Protein AF-A0A2U1KK59-F1 (afdb_monomer)

Structure (mmCIF, N/CA/C/O backbone):
data_AF-A0A2U1KK59-F1
#
_entry.id   AF-A0A2U1KK59-F1
#
loop_
_atom_site.group_PDB
_atom_site.id
_atom_site.type_symbol
_atom_site.label_atom_id
_atom_site.label_alt_id
_atom_site.label_comp_id
_atom_site.label_asym_id
_atom_site.label_entity_id
_atom_site.label_seq_id
_atom_site.pdbx_PDB_ins_code
_atom_site.Cartn_x
_atom_site.Cartn_y
_atom_site.Cartn_z
_atom_site.occupancy
_atom_site.B_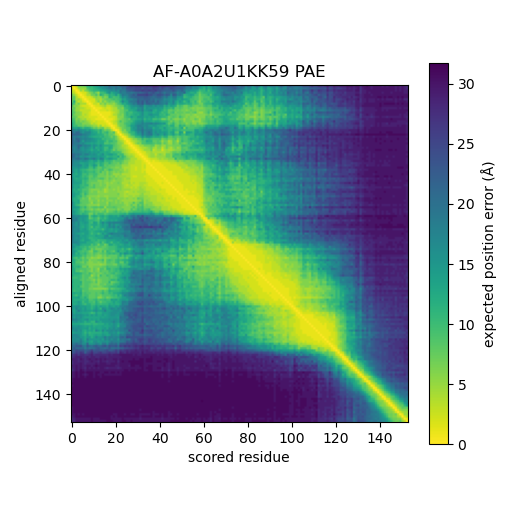iso_or_equiv
_atom_site.auth_seq_id
_atom_site.auth_comp_id
_atom_site.auth_asym_id
_atom_site.auth_atom_id
_atom_site.pdbx_PDB_model_num
ATOM 1 N N . MET A 1 1 ? -14.219 -2.436 3.510 1.00 45.09 1 MET A N 1
ATOM 2 C CA . MET A 1 1 ? -13.739 -3.709 4.087 1.00 45.09 1 MET A CA 1
ATOM 3 C C . MET A 1 1 ? -13.154 -4.535 2.957 1.00 45.09 1 MET A C 1
ATOM 5 O O . MET A 1 1 ? -13.893 -4.904 2.054 1.00 45.09 1 MET A O 1
ATOM 9 N N . THR A 1 2 ? -11.840 -4.732 2.948 1.00 50.34 2 THR A N 1
ATOM 10 C CA . THR A 1 2 ? -11.128 -5.585 1.986 1.00 50.34 2 THR A CA 1
ATOM 11 C C . THR A 1 2 ? -11.364 -7.059 2.317 1.00 50.34 2 THR A C 1
ATOM 13 O O . THR A 1 2 ? -11.450 -7.431 3.488 1.00 50.34 2 THR A O 1
ATOM 16 N N . THR A 1 3 ? -11.530 -7.906 1.299 1.00 54.78 3 THR A N 1
ATOM 17 C CA . THR A 1 3 ? -11.736 -9.347 1.518 1.00 54.78 3 THR A CA 1
ATOM 18 C C . THR A 1 3 ? -10.443 -10.015 2.020 1.00 54.78 3 THR A C 1
ATOM 20 O O . THR A 1 3 ? -9.355 -9.520 1.734 1.00 54.78 3 THR A O 1
ATOM 23 N N . PRO A 1 4 ? -10.498 -11.160 2.728 1.00 53.78 4 PRO A N 1
ATOM 24 C CA . PRO A 1 4 ? -9.291 -11.858 3.197 1.00 53.78 4 PRO A CA 1
ATOM 25 C C . PRO A 1 4 ? -8.301 -12.210 2.074 1.00 53.78 4 PRO A C 1
ATOM 27 O O . PRO A 1 4 ? -7.088 -12.176 2.278 1.00 53.78 4 PRO A O 1
ATOM 30 N N . ASN A 1 5 ? -8.819 -12.492 0.874 1.00 47.81 5 ASN A N 1
ATOM 31 C CA . ASN A 1 5 ? -8.013 -12.750 -0.318 1.00 47.81 5 ASN A CA 1
ATOM 32 C C . ASN A 1 5 ? -7.314 -11.465 -0.813 1.00 47.81 5 ASN A C 1
ATOM 34 O O . ASN A 1 5 ? -6.135 -11.496 -1.151 1.00 47.81 5 ASN A O 1
ATOM 38 N N . GLN A 1 6 ? -8.003 -10.317 -0.743 1.00 59.28 6 GLN A N 1
ATOM 39 C CA . GLN A 1 6 ? -7.426 -8.981 -0.960 1.00 59.28 6 GLN A CA 1
ATOM 40 C C . GLN A 1 6 ? -6.278 -8.689 0.018 1.00 59.28 6 GLN A C 1
ATOM 42 O O . GLN A 1 6 ? -5.230 -8.190 -0.377 1.00 59.28 6 GLN A O 1
ATOM 47 N N . THR A 1 7 ? -6.460 -9.015 1.299 1.00 57.69 7 THR A N 1
ATOM 48 C CA . THR A 1 7 ? -5.493 -8.704 2.363 1.00 57.69 7 THR A CA 1
ATOM 49 C C . THR A 1 7 ? -4.197 -9.507 2.229 1.00 57.69 7 THR A C 1
ATOM 51 O O . THR A 1 7 ? -3.109 -8.939 2.313 1.00 57.69 7 THR A O 1
ATOM 54 N N . MET A 1 8 ? -4.291 -10.814 1.964 1.00 58.81 8 MET A N 1
ATOM 55 C CA . MET A 1 8 ? -3.121 -11.683 1.744 1.00 58.81 8 MET A CA 1
ATOM 56 C C . MET A 1 8 ? -2.304 -11.245 0.524 1.00 58.81 8 MET A C 1
ATOM 58 O O . MET A 1 8 ? -1.071 -11.246 0.527 1.00 58.81 8 MET A O 1
ATOM 62 N N . HIS A 1 9 ? -3.010 -10.830 -0.516 1.00 65.56 9 HIS A N 1
ATOM 63 C CA . HIS A 1 9 ? -2.424 -10.386 -1.761 1.00 65.56 9 HIS A CA 1
ATOM 64 C C . HIS A 1 9 ? -1.723 -9.026 -1.618 1.00 65.56 9 HIS A C 1
ATOM 66 O O . HIS A 1 9 ? -0.556 -8.892 -1.977 1.00 65.56 9 HIS A O 1
ATOM 72 N N . ASN A 1 10 ? -2.360 -8.062 -0.951 1.00 69.25 10 ASN A N 1
ATOM 73 C CA . ASN A 1 10 ? -1.763 -6.758 -0.651 1.00 69.25 10 ASN A CA 1
ATOM 74 C C . ASN A 1 10 ? -0.531 -6.871 0.261 1.00 69.25 10 ASN A C 1
ATOM 76 O O . ASN A 1 10 ? 0.456 -6.163 0.063 1.00 69.25 10 ASN A O 1
ATOM 80 N N . SER A 1 11 ? -0.552 -7.791 1.231 1.00 73.94 11 SER A N 1
ATOM 81 C CA . SER A 1 11 ? 0.615 -8.089 2.070 1.00 73.94 11 SER A CA 1
ATOM 82 C C . SER A 1 11 ? 1.783 -8.663 1.255 1.00 73.94 11 SER A C 1
ATOM 84 O O . SER A 1 11 ? 2.933 -8.270 1.459 1.00 73.94 11 SER A O 1
ATOM 86 N N . SER A 1 12 ? 1.492 -9.525 0.275 1.00 73.44 12 SER A N 1
ATOM 87 C CA . SER A 1 12 ? 2.505 -10.087 -0.628 1.00 73.44 12 SER A CA 1
ATOM 88 C C . SER A 1 12 ? 3.150 -9.006 -1.500 1.00 73.44 12 SER A C 1
ATOM 90 O O . SER A 1 12 ? 4.375 -8.965 -1.611 1.00 73.44 12 SER A O 1
ATOM 92 N N . ILE A 1 13 ? 2.353 -8.078 -2.042 1.00 73.12 13 ILE A N 1
ATOM 93 C CA . ILE A 1 13 ? 2.857 -6.950 -2.839 1.00 73.12 13 ILE A CA 1
ATOM 94 C C . ILE A 1 13 ? 3.739 -6.022 -1.991 1.00 73.12 13 ILE A C 1
ATOM 96 O O . ILE A 1 13 ? 4.833 -5.662 -2.424 1.00 73.12 13 ILE A O 1
ATOM 100 N N . ARG A 1 14 ? 3.334 -5.691 -0.754 1.00 72.19 14 ARG A N 1
ATOM 101 C CA . ARG A 1 14 ? 4.186 -4.903 0.160 1.00 72.19 14 ARG A CA 1
ATOM 102 C C . ARG A 1 14 ? 5.522 -5.583 0.439 1.00 72.19 14 ARG A C 1
ATOM 104 O O . ARG A 1 14 ? 6.550 -4.916 0.425 1.00 72.19 14 ARG A O 1
ATOM 111 N N . SER A 1 15 ? 5.529 -6.902 0.639 1.00 74.25 15 SER A N 1
ATOM 112 C CA . SER A 1 15 ? 6.777 -7.644 0.849 1.00 74.25 15 SER A CA 1
ATOM 113 C C . SER A 1 15 ? 7.701 -7.584 -0.372 1.00 74.25 15 SER A C 1
ATOM 115 O O . SER A 1 15 ? 8.914 -7.478 -0.205 1.00 74.25 15 SER A O 1
ATOM 117 N N . ILE A 1 16 ? 7.148 -7.623 -1.589 1.00 73.94 16 ILE A N 1
ATOM 118 C CA . ILE A 1 16 ? 7.915 -7.458 -2.834 1.00 73.94 16 ILE A CA 1
ATOM 119 C C . ILE A 1 16 ? 8.502 -6.039 -2.912 1.00 73.94 16 ILE A C 1
ATOM 121 O O . ILE A 1 16 ? 9.697 -5.893 -3.159 1.00 73.94 16 ILE A O 1
ATOM 125 N N . LEU A 1 17 ? 7.705 -5.004 -2.616 1.00 69.00 17 LEU A N 1
ATOM 126 C CA . LEU A 1 17 ? 8.158 -3.605 -2.590 1.00 69.00 17 LEU A CA 1
ATOM 127 C C . LEU A 1 17 ? 9.303 -3.369 -1.589 1.00 69.00 17 LEU A C 1
ATOM 129 O O . LEU A 1 17 ? 10.266 -2.667 -1.900 1.00 69.00 17 LEU A O 1
ATOM 133 N N . GLU A 1 18 ? 9.219 -3.973 -0.403 1.00 70.25 18 GLU A N 1
ATOM 134 C CA . GLU A 1 18 ? 10.219 -3.823 0.659 1.00 70.25 18 GLU A CA 1
ATOM 135 C C . GLU A 1 18 ? 11.518 -4.591 0.355 1.00 70.25 18 GLU A C 1
ATOM 137 O O . GLU A 1 18 ? 12.617 -4.092 0.612 1.00 70.25 18 GLU A O 1
ATOM 142 N N . LYS A 1 19 ? 11.409 -5.788 -0.241 1.00 70.19 19 LYS A N 1
ATOM 143 C CA . LYS A 1 19 ? 12.565 -6.623 -0.609 1.00 70.19 19 LYS A CA 1
ATOM 144 C C . LYS A 1 19 ? 13.367 -6.051 -1.770 1.00 70.19 19 LYS A C 1
ATOM 146 O O . LYS A 1 19 ? 14.594 -6.064 -1.712 1.00 70.19 19 LYS A O 1
ATOM 151 N N . GLU A 1 20 ? 12.693 -5.527 -2.789 1.00 67.94 20 GLU A N 1
ATOM 152 C CA . GLU A 1 20 ? 13.341 -5.081 -4.028 1.00 67.94 20 GLU A CA 1
ATOM 153 C C . GLU A 1 20 ? 13.921 -3.656 -3.937 1.00 67.94 20 GLU A C 1
ATOM 155 O O . GLU A 1 20 ? 14.532 -3.179 -4.891 1.00 67.94 20 GLU A O 1
ATOM 160 N N . LYS A 1 21 ? 13.777 -2.968 -2.786 1.00 62.50 21 LYS A N 1
ATOM 161 C CA . LYS A 1 21 ? 14.351 -1.632 -2.500 1.00 62.50 21 LYS A CA 1
ATOM 162 C C . LYS A 1 21 ? 14.241 -0.651 -3.678 1.00 62.50 21 LYS A C 1
ATOM 164 O O . LYS A 1 21 ? 15.163 0.116 -3.957 1.00 62.50 21 LYS A O 1
ATOM 169 N N . LEU A 1 22 ? 13.087 -0.615 -4.337 1.00 60.47 22 LEU A N 1
ATOM 170 C CA . LEU A 1 22 ? 12.806 0.235 -5.503 1.00 60.47 22 LEU A CA 1
ATOM 171 C C . LEU A 1 22 ? 12.628 1.729 -5.152 1.00 60.47 22 LEU A C 1
ATOM 173 O O . LEU A 1 22 ? 11.907 2.464 -5.822 1.00 60.47 22 LEU A O 1
ATOM 177 N N . ASN A 1 23 ? 13.263 2.206 -4.080 1.00 55.00 23 ASN A N 1
ATOM 178 C CA . ASN A 1 23 ? 13.206 3.608 -3.659 1.00 55.00 23 ASN A CA 1
ATOM 179 C C . ASN A 1 23 ? 14.105 4.521 -4.496 1.00 55.00 23 ASN A C 1
ATOM 181 O O . ASN A 1 23 ? 13.973 5.739 -4.404 1.00 55.00 23 ASN A O 1
ATOM 185 N N . GLU A 1 24 ? 15.002 3.949 -5.295 1.00 63.00 24 GLU A N 1
ATOM 186 C CA . GLU A 1 24 ? 15.917 4.696 -6.146 1.00 63.00 24 GLU A CA 1
ATOM 187 C C . GLU A 1 24 ? 15.297 4.914 -7.529 1.00 63.00 24 GLU A C 1
ATOM 189 O O . GLU A 1 24 ? 14.926 3.965 -8.226 1.00 63.00 24 GLU A O 1
ATOM 194 N N . ALA A 1 25 ? 15.161 6.186 -7.914 1.00 63.81 25 ALA A N 1
ATOM 195 C CA . ALA A 1 25 ? 14.694 6.558 -9.241 1.00 63.81 25 ALA A CA 1
ATOM 196 C C . ALA A 1 25 ? 15.612 5.958 -10.314 1.00 63.81 25 ALA A C 1
ATOM 198 O O . ALA A 1 25 ? 16.820 5.813 -10.105 1.00 63.81 25 ALA A O 1
ATOM 199 N N . LEU A 1 26 ? 15.035 5.631 -11.475 1.00 67.19 26 LEU A N 1
ATOM 200 C CA . LEU A 1 26 ? 15.827 5.231 -12.633 1.00 67.19 26 LEU A CA 1
ATOM 201 C C . LEU A 1 26 ? 16.907 6.288 -12.910 1.00 67.19 26 LEU A C 1
ATOM 203 O O . LEU A 1 26 ? 16.587 7.481 -12.927 1.00 67.19 26 LEU A O 1
ATOM 207 N N . PRO A 1 27 ? 18.169 5.877 -13.126 1.00 71.19 27 PRO A N 1
ATOM 208 C CA . PRO A 1 27 ? 19.212 6.800 -13.546 1.00 71.19 27 PRO A CA 1
ATOM 209 C C . PRO A 1 27 ? 18.814 7.515 -14.843 1.00 71.19 27 PRO A C 1
ATOM 211 O O . PRO A 1 27 ? 18.071 6.974 -15.663 1.00 71.19 27 PRO A O 1
ATOM 214 N N . GLU A 1 28 ? 19.315 8.735 -15.038 1.00 76.25 28 GLU A N 1
ATOM 215 C CA . GLU A 1 28 ? 19.080 9.487 -16.271 1.00 76.25 28 GLU A CA 1
ATOM 216 C C . GLU A 1 28 ? 19.636 8.723 -17.482 1.00 76.25 28 GLU A C 1
ATOM 218 O O . GLU A 1 28 ? 20.672 8.053 -17.393 1.00 76.25 28 GLU A O 1
ATOM 223 N N . ALA A 1 29 ? 18.915 8.783 -18.607 1.00 83.06 29 ALA A N 1
ATOM 224 C CA . ALA A 1 29 ? 19.273 8.027 -19.799 1.00 83.06 29 ALA A CA 1
ATOM 225 C C . ALA A 1 29 ? 20.696 8.406 -20.251 1.00 83.06 29 ALA A C 1
ATOM 227 O O . ALA A 1 29 ? 20.984 9.589 -20.454 1.00 83.06 29 ALA A O 1
ATOM 228 N N . PRO A 1 30 ? 21.606 7.428 -20.413 1.00 86.75 30 PRO A N 1
ATOM 229 C CA . PRO A 1 30 ? 22.975 7.734 -20.778 1.00 86.75 30 PRO A CA 1
ATOM 230 C C . PRO A 1 30 ? 23.034 8.360 -22.180 1.00 86.75 30 PRO A C 1
ATOM 232 O O . PRO A 1 30 ? 22.290 7.941 -23.073 1.00 86.75 30 PRO A O 1
ATOM 235 N N . PRO A 1 31 ? 23.934 9.333 -22.411 1.00 85.12 31 PRO A N 1
ATOM 236 C CA . PRO A 1 31 ? 24.064 9.976 -23.712 1.00 85.12 31 PRO A CA 1
ATOM 237 C C . PRO A 1 31 ? 24.493 8.962 -24.781 1.00 85.12 31 PRO A C 1
ATOM 239 O O . PRO A 1 31 ? 25.134 7.954 -24.486 1.00 85.12 31 PRO A O 1
ATOM 242 N N . ALA A 1 32 ? 24.175 9.228 -26.051 1.00 81.56 32 ALA A N 1
ATOM 243 C CA . ALA A 1 32 ? 24.424 8.288 -27.153 1.00 81.56 32 ALA A CA 1
ATOM 244 C C . ALA A 1 32 ? 25.909 7.895 -27.321 1.00 81.56 32 ALA A C 1
ATOM 246 O O . ALA A 1 32 ? 26.215 6.830 -27.856 1.00 81.56 32 ALA A O 1
ATOM 247 N N . ASN A 1 33 ? 26.831 8.731 -26.836 1.00 87.06 33 ASN A N 1
ATOM 248 C CA . ASN A 1 33 ? 28.274 8.491 -26.829 1.00 87.06 33 ASN A CA 1
ATOM 249 C C . ASN A 1 33 ? 28.785 7.772 -25.562 1.00 87.06 33 ASN A C 1
ATOM 251 O O . ASN A 1 33 ? 29.992 7.572 -25.423 1.00 87.06 33 ASN A O 1
ATOM 255 N N .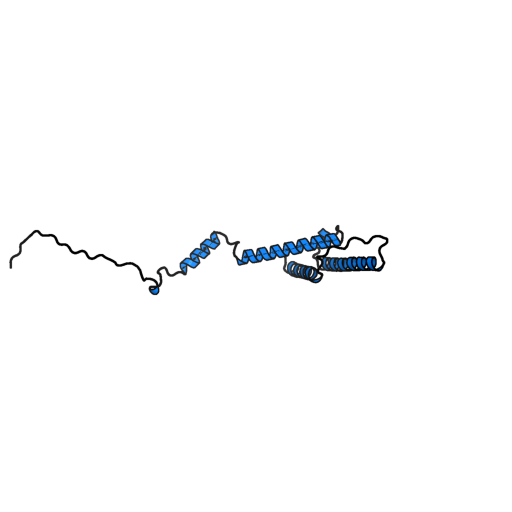 ALA A 1 34 ? 27.902 7.389 -24.635 1.00 87.25 34 ALA A N 1
ATOM 256 C CA . ALA A 1 34 ? 28.276 6.696 -23.412 1.00 87.25 34 ALA A CA 1
ATOM 257 C C . ALA A 1 34 ? 28.907 5.330 -23.70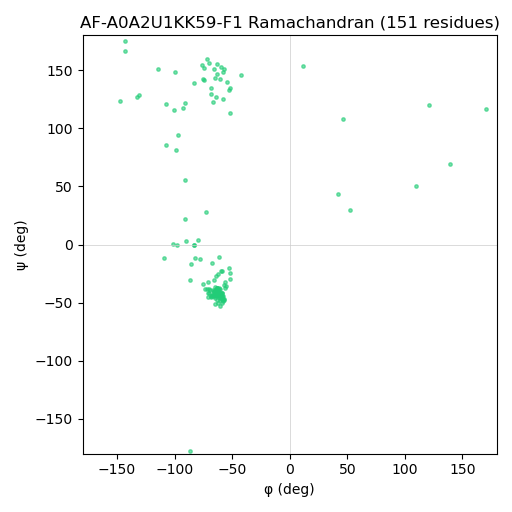3 1.00 87.25 34 ALA A C 1
ATOM 259 O O . ALA A 1 34 ? 28.536 4.607 -24.640 1.00 87.25 34 ALA A O 1
ATOM 260 N N . SER A 1 35 ? 29.848 4.949 -22.838 1.00 90.50 35 SER A N 1
ATOM 261 C CA . SER A 1 35 ? 30.535 3.669 -22.948 1.00 90.50 35 SER A CA 1
ATOM 262 C C . SER A 1 35 ? 29.547 2.500 -22.878 1.00 90.50 35 SER A C 1
ATOM 264 O O . SER A 1 35 ? 28.478 2.581 -22.265 1.00 90.50 35 SER A O 1
ATOM 266 N N . ALA A 1 36 ? 29.916 1.377 -23.498 1.00 89.12 36 ALA A N 1
ATOM 267 C CA . ALA A 1 36 ? 29.093 0.171 -23.473 1.00 89.12 36 ALA A CA 1
ATOM 268 C C . ALA A 1 36 ? 28.808 -0.304 -22.038 1.00 89.12 36 ALA A C 1
ATOM 270 O O . ALA A 1 36 ? 27.705 -0.754 -21.757 1.00 89.12 36 ALA A O 1
ATOM 271 N N . ALA A 1 37 ? 29.759 -0.135 -21.112 1.00 89.94 37 ALA A N 1
ATOM 272 C CA . ALA A 1 37 ? 29.571 -0.478 -19.704 1.00 89.94 37 ALA A CA 1
ATOM 273 C C . ALA A 1 37 ? 28.444 0.340 -19.050 1.00 89.94 37 ALA A C 1
ATOM 275 O O . ALA A 1 37 ? 27.601 -0.226 -18.359 1.00 89.94 37 ALA A O 1
ATOM 276 N N . VAL A 1 38 ? 28.390 1.650 -19.319 1.00 87.31 38 VAL A N 1
ATOM 277 C CA . VAL A 1 38 ? 27.347 2.542 -18.788 1.00 87.31 38 VAL A CA 1
ATOM 278 C C . VAL A 1 38 ? 25.981 2.199 -19.385 1.00 87.31 38 VAL A C 1
ATOM 280 O O . VAL A 1 38 ? 25.003 2.080 -18.650 1.00 87.31 38 VAL A O 1
ATOM 283 N N . ARG A 1 39 ? 25.911 1.960 -20.701 1.00 86.00 39 ARG A N 1
ATOM 284 C CA . ARG A 1 39 ? 24.660 1.553 -21.365 1.00 86.00 39 ARG A CA 1
ATOM 285 C C . ARG A 1 39 ? 24.158 0.197 -20.863 1.00 86.00 39 ARG A C 1
ATOM 287 O O . ARG A 1 39 ? 22.980 0.067 -20.555 1.00 86.00 39 ARG A O 1
ATOM 294 N N . ASN A 1 40 ? 25.049 -0.779 -20.698 1.00 88.75 40 ASN A N 1
ATOM 295 C CA . ASN A 1 40 ? 24.695 -2.106 -20.193 1.00 88.75 40 ASN A CA 1
ATOM 296 C C . ASN A 1 40 ? 24.206 -2.059 -18.738 1.00 88.75 40 ASN A C 1
ATOM 298 O O . ASN A 1 40 ? 23.250 -2.752 -18.396 1.00 88.75 40 ASN A O 1
ATOM 302 N N . ALA A 1 41 ? 24.831 -1.237 -17.890 1.00 84.94 41 ALA A N 1
ATOM 303 C CA . ALA A 1 41 ? 24.387 -1.034 -16.513 1.00 84.94 41 ALA A CA 1
ATOM 304 C C . ALA A 1 41 ? 22.991 -0.390 -16.455 1.00 84.94 41 ALA A C 1
ATOM 306 O O . ALA A 1 41 ? 22.145 -0.847 -15.689 1.00 84.94 41 ALA A O 1
ATOM 307 N N . TYR A 1 42 ? 22.729 0.610 -17.304 1.00 86.81 42 TYR A N 1
ATOM 308 C CA . TYR A 1 42 ? 21.410 1.231 -17.441 1.00 86.81 42 TYR A CA 1
ATOM 309 C C . TYR A 1 42 ? 20.346 0.216 -17.882 1.00 86.81 42 TYR A C 1
ATOM 311 O O . TYR A 1 42 ? 19.345 0.036 -17.195 1.00 86.81 42 TYR A O 1
ATOM 319 N N . THR A 1 43 ? 20.588 -0.521 -18.972 1.00 85.56 43 THR A N 1
ATOM 320 C CA . THR A 1 43 ? 19.647 -1.530 -19.484 1.00 85.56 43 THR A CA 1
ATOM 321 C C . THR A 1 43 ? 19.354 -2.621 -18.459 1.00 85.56 43 THR A C 1
ATOM 323 O O . THR A 1 43 ? 18.200 -3.005 -18.294 1.00 85.56 43 THR A O 1
ATOM 326 N N . ARG A 1 44 ? 20.374 -3.094 -17.732 1.00 85.62 44 ARG A N 1
ATOM 327 C CA . ARG A 1 44 ? 20.194 -4.060 -16.642 1.00 85.62 44 ARG A CA 1
ATOM 328 C C . ARG A 1 44 ? 19.229 -3.525 -15.581 1.00 85.62 44 ARG A C 1
ATOM 330 O O . ARG A 1 44 ? 18.301 -4.235 -15.220 1.00 85.62 44 ARG A O 1
ATOM 337 N N . ARG A 1 45 ? 19.408 -2.279 -15.131 1.00 79.31 45 ARG A N 1
ATOM 338 C CA . ARG A 1 45 ? 18.516 -1.655 -14.140 1.00 79.31 45 ARG A CA 1
ATOM 339 C C . ARG A 1 45 ? 17.091 -1.482 -14.663 1.00 79.31 45 ARG A C 1
ATOM 341 O O . ARG A 1 45 ? 16.154 -1.768 -13.929 1.00 79.31 45 ARG A O 1
ATOM 348 N N . CYS A 1 46 ? 16.919 -1.075 -15.921 1.00 78.38 46 CYS A N 1
ATOM 349 C CA . CYS A 1 46 ? 15.593 -0.989 -16.540 1.00 78.38 46 CYS A CA 1
ATOM 350 C C . CYS A 1 46 ? 14.892 -2.351 -16.581 1.00 78.38 46 CYS A C 1
ATOM 352 O O . CYS A 1 46 ? 13.711 -2.438 -16.261 1.00 78.38 46 CYS A O 1
ATOM 354 N N . ASN A 1 47 ? 15.621 -3.412 -16.935 1.00 81.44 47 ASN A N 1
ATOM 355 C CA . ASN A 1 47 ? 15.071 -4.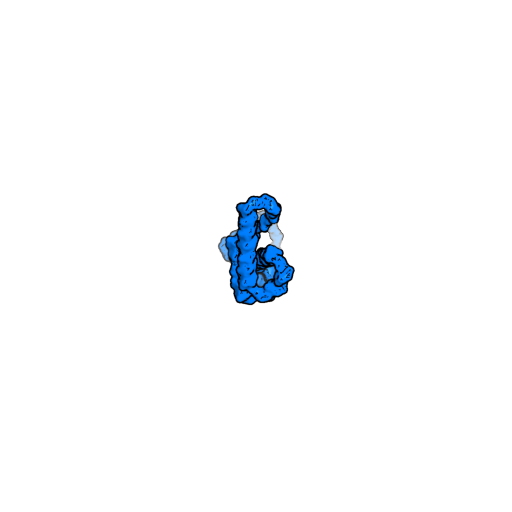764 -16.992 1.00 81.44 47 ASN A CA 1
ATOM 356 C C . ASN A 1 47 ? 14.715 -5.294 -15.598 1.00 81.44 47 ASN A C 1
ATOM 358 O O . ASN A 1 47 ? 13.628 -5.830 -15.427 1.00 81.44 47 ASN A O 1
ATOM 362 N N . GLU A 1 48 ? 15.582 -5.093 -14.601 1.00 80.31 48 GLU A N 1
ATOM 363 C CA . GLU A 1 48 ? 15.315 -5.470 -13.204 1.00 80.31 48 GLU A CA 1
ATOM 364 C C . GLU A 1 48 ? 14.046 -4.768 -12.689 1.00 80.31 48 GLU A C 1
ATOM 366 O O . GLU A 1 48 ? 13.145 -5.417 -12.165 1.00 80.31 48 GLU A O 1
ATOM 371 N N . GLN A 1 49 ? 13.899 -3.458 -12.919 1.00 75.19 49 GLN A N 1
ATOM 372 C CA . GLN A 1 49 ? 12.677 -2.744 -12.532 1.00 75.19 49 GLN A CA 1
ATOM 373 C C . GLN A 1 49 ? 11.437 -3.214 -13.304 1.00 75.19 49 GLN A C 1
ATOM 375 O O . GLN A 1 49 ? 10.356 -3.303 -12.721 1.00 75.19 49 GLN A O 1
ATOM 380 N N . GLN A 1 50 ? 11.579 -3.542 -14.590 1.00 76.12 50 GLN A N 1
ATOM 381 C CA . GLN A 1 50 ? 10.491 -4.077 -15.406 1.00 76.12 50 GLN A CA 1
ATOM 382 C C . GLN A 1 50 ? 10.036 -5.458 -14.917 1.00 76.12 50 GLN A C 1
ATOM 384 O O . GLN A 1 50 ? 8.837 -5.722 -14.877 1.00 76.12 50 GLN A O 1
ATOM 389 N N . GLU A 1 51 ? 10.963 -6.335 -14.527 1.00 76.88 51 GLU A N 1
ATOM 390 C CA . GLU A 1 51 ? 10.647 -7.651 -13.965 1.00 76.88 51 GLU A CA 1
ATOM 391 C C . GLU A 1 51 ? 9.887 -7.523 -12.649 1.00 76.88 51 GLU A C 1
ATOM 393 O O . GLU A 1 51 ? 8.858 -8.179 -12.470 1.00 76.88 51 GLU A O 1
ATOM 398 N N . VAL A 1 52 ? 10.325 -6.629 -11.758 1.00 76.38 52 VAL A N 1
ATOM 399 C CA . VAL A 1 52 ? 9.608 -6.395 -10.503 1.00 76.38 52 VAL A CA 1
ATOM 400 C C . VAL A 1 52 ? 8.236 -5.763 -10.765 1.00 76.38 52 VAL A C 1
ATOM 402 O O . VAL A 1 52 ? 7.257 -6.182 -10.152 1.00 76.38 52 VAL A O 1
ATOM 405 N N . ALA A 1 53 ? 8.114 -4.829 -11.715 1.00 71.19 53 ALA A N 1
ATOM 406 C CA . ALA A 1 53 ? 6.819 -4.281 -12.124 1.00 71.19 53 ALA A CA 1
ATOM 407 C C . ALA A 1 53 ? 5.878 -5.375 -12.666 1.00 71.19 53 ALA A C 1
ATOM 409 O O . ALA A 1 53 ? 4.712 -5.431 -12.279 1.00 71.19 53 ALA A O 1
ATOM 410 N N . CYS A 1 54 ? 6.378 -6.294 -13.496 1.00 70.88 54 CYS A N 1
ATOM 411 C CA . CYS A 1 54 ? 5.614 -7.441 -13.990 1.00 70.88 54 CYS A CA 1
ATOM 412 C C . CYS A 1 54 ? 5.204 -8.396 -12.860 1.00 70.88 54 CYS A C 1
ATOM 414 O O . CYS A 1 54 ? 4.062 -8.850 -12.836 1.00 70.88 54 CYS A O 1
ATOM 416 N N . LEU A 1 55 ? 6.100 -8.688 -11.912 1.00 72.62 55 LEU A N 1
ATOM 417 C CA . LEU A 1 55 ? 5.801 -9.521 -10.743 1.00 72.62 55 LEU A CA 1
ATOM 418 C C . LEU A 1 55 ? 4.753 -8.873 -9.836 1.00 72.62 55 LEU A C 1
ATOM 420 O O . LEU A 1 55 ? 3.857 -9.568 -9.357 1.00 72.62 55 LEU A O 1
ATOM 424 N N . MET A 1 56 ? 4.825 -7.556 -9.637 1.00 72.69 56 MET A N 1
ATOM 425 C CA . MET A 1 56 ? 3.808 -6.791 -8.918 1.00 72.69 56 MET A CA 1
ATOM 426 C C . MET A 1 56 ? 2.461 -6.840 -9.642 1.00 72.69 56 MET A C 1
ATOM 428 O O . MET A 1 56 ? 1.464 -7.176 -9.015 1.00 72.69 56 MET A O 1
ATOM 432 N N . LEU A 1 57 ? 2.428 -6.599 -10.958 1.00 66.62 57 LEU A N 1
ATOM 433 C CA . LEU A 1 57 ? 1.208 -6.667 -11.773 1.00 66.62 57 LEU A CA 1
ATOM 434 C C . LEU A 1 57 ? 0.600 -8.074 -11.822 1.00 66.62 57 LEU A C 1
ATOM 436 O O . LEU A 1 57 ? -0.620 -8.211 -11.842 1.00 66.62 57 LEU A O 1
ATOM 440 N N . ALA A 1 58 ? 1.426 -9.119 -11.861 1.00 65.56 58 ALA A N 1
ATOM 441 C CA . ALA A 1 58 ? 0.976 -10.510 -11.813 1.00 65.56 58 ALA A CA 1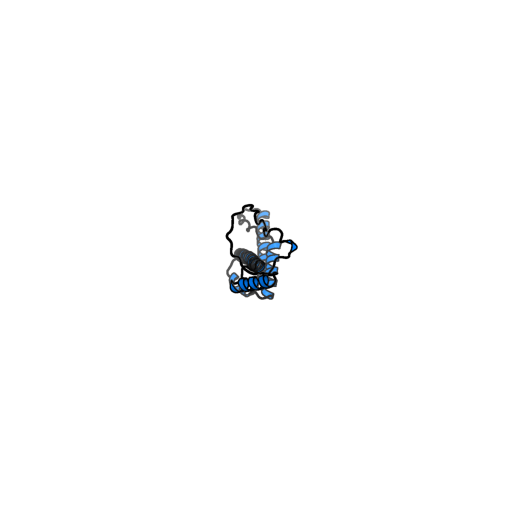
ATOM 442 C C . ALA A 1 58 ? 0.440 -10.882 -10.425 1.00 65.56 58 ALA A C 1
ATOM 444 O O . ALA A 1 58 ? -0.488 -11.678 -10.295 1.00 65.56 58 ALA A O 1
ATOM 445 N N . SER A 1 59 ? 1.014 -10.271 -9.391 1.00 65.94 59 SER A N 1
ATOM 446 C CA . SER A 1 59 ? 0.590 -10.397 -8.002 1.00 65.94 59 SER A CA 1
ATOM 447 C C . SER A 1 59 ? -0.427 -9.330 -7.617 1.00 65.94 59 SER A C 1
ATOM 449 O O . SER A 1 59 ? -0.526 -9.065 -6.430 1.00 65.94 59 SER A O 1
ATOM 451 N N . MET A 1 60 ? -1.147 -8.733 -8.578 1.00 65.38 60 MET A N 1
ATOM 452 C CA . MET A 1 60 ? -2.204 -7.734 -8.384 1.00 65.38 60 MET A CA 1
ATOM 453 C C . MET A 1 60 ? -3.587 -8.255 -8.811 1.00 65.38 60 MET A C 1
ATOM 455 O O . MET A 1 60 ? -3.714 -9.083 -9.710 1.00 65.38 60 MET A O 1
ATOM 459 N N . ILE A 1 61 ? -4.648 -7.752 -8.172 1.00 61.12 61 ILE A N 1
ATOM 460 C CA . ILE A 1 61 ? -6.035 -8.154 -8.442 1.00 61.12 61 ILE A CA 1
ATOM 461 C C . ILE A 1 61 ? -6.478 -7.509 -9.761 1.00 61.12 61 ILE A C 1
ATOM 463 O O . ILE A 1 61 ? -6.140 -6.344 -9.992 1.00 61.12 61 ILE A O 1
ATOM 467 N N . PRO A 1 62 ? -7.276 -8.197 -10.601 1.00 62.06 62 PRO A N 1
ATOM 468 C CA . PRO A 1 62 ? -7.676 -7.706 -11.926 1.00 62.06 62 PRO A CA 1
ATOM 469 C C . PRO A 1 62 ? -8.288 -6.293 -11.951 1.00 62.06 62 PRO A C 1
ATOM 471 O O . PRO A 1 62 ? -8.137 -5.562 -12.926 1.00 62.06 62 PRO A O 1
ATOM 474 N N . GLU A 1 63 ? -8.951 -5.873 -10.870 1.00 56.78 63 GLU A N 1
ATOM 475 C CA . GLU A 1 63 ? -9.531 -4.527 -10.740 1.00 56.78 63 GLU A CA 1
ATOM 476 C C . GLU A 1 63 ? -8.470 -3.417 -10.694 1.00 56.78 63 GLU A C 1
ATOM 478 O O . GLU A 1 63 ? -8.713 -2.307 -11.165 1.00 56.78 63 GLU A O 1
ATOM 483 N N . LEU A 1 64 ? -7.281 -3.710 -10.160 1.00 62.19 64 LEU A N 1
ATOM 484 C CA . LEU A 1 64 ? -6.182 -2.756 -10.056 1.00 62.19 64 LEU A CA 1
ATOM 485 C C . LEU A 1 64 ? -5.333 -2.741 -11.343 1.00 62.19 64 LEU A C 1
ATOM 487 O O . LEU A 1 64 ? -4.881 -1.676 -11.751 1.00 62.19 64 LEU A O 1
ATOM 491 N N . GLN A 1 65 ? -5.226 -3.874 -12.053 1.00 60.75 65 GLN A N 1
ATOM 492 C CA . GLN A 1 65 ? -4.646 -3.933 -13.407 1.00 60.75 65 GLN A CA 1
ATOM 493 C C . GLN A 1 65 ? -5.388 -3.017 -14.392 1.00 60.75 65 GLN A C 1
ATOM 495 O O . GLN A 1 65 ? -4.758 -2.236 -15.101 1.00 60.75 65 GLN A O 1
ATOM 500 N N . LYS A 1 66 ? -6.726 -3.029 -14.370 1.00 66.31 66 LYS A N 1
ATOM 501 C CA . LYS A 1 66 ? -7.562 -2.245 -15.296 1.00 66.31 66 LYS A CA 1
ATOM 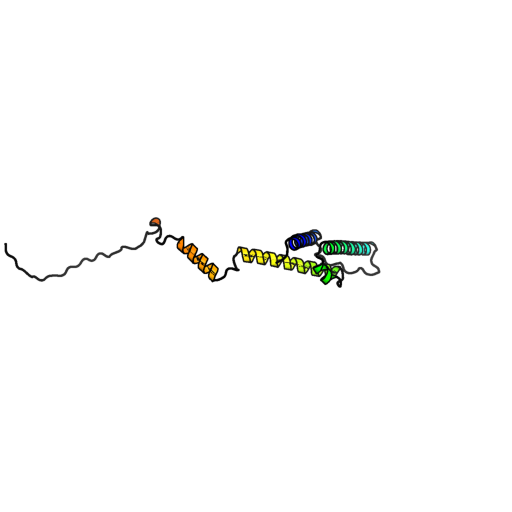502 C C . LYS A 1 66 ? -7.373 -0.725 -15.180 1.00 66.31 66 LYS A C 1
ATOM 504 O O . LYS A 1 66 ? -7.614 0.002 -16.138 1.00 66.31 66 LYS A O 1
ATOM 509 N N . ASN A 1 67 ? -6.946 -0.240 -14.011 1.00 63.09 67 ASN A N 1
ATOM 510 C CA . ASN A 1 67 ? -6.670 1.181 -13.777 1.00 63.09 67 ASN A CA 1
ATOM 511 C C . ASN A 1 67 ? -5.248 1.593 -14.196 1.00 63.09 67 ASN A C 1
ATOM 513 O O . ASN A 1 67 ? -4.986 2.783 -14.354 1.00 63.09 67 ASN A O 1
ATOM 517 N N . LEU A 1 68 ? -4.343 0.629 -14.390 1.00 65.12 68 LEU A N 1
ATOM 518 C CA . LEU A 1 68 ? -2.924 0.870 -14.665 1.00 65.12 68 LEU A CA 1
ATOM 519 C C . LEU A 1 68 ? -2.507 0.535 -16.103 1.00 65.12 68 LEU A C 1
ATOM 521 O O . LEU A 1 68 ? -1.437 0.960 -16.524 1.00 65.12 68 LEU A O 1
ATOM 525 N N . GLU A 1 69 ? -3.353 -0.150 -16.880 1.00 65.00 69 GLU A N 1
ATOM 526 C CA . GLU A 1 69 ? -3.086 -0.582 -18.268 1.00 65.00 69 GLU A CA 1
ATOM 527 C C . GLU A 1 69 ? -2.627 0.535 -19.230 1.00 65.00 69 GLU A C 1
ATOM 529 O O . GLU A 1 69 ? -2.003 0.241 -20.246 1.00 65.00 69 GLU A O 1
ATOM 534 N N . ASN A 1 70 ? -2.892 1.809 -18.917 1.00 69.56 70 ASN A N 1
ATOM 535 C CA . ASN A 1 70 ? -2.525 2.953 -19.762 1.00 69.56 70 ASN A CA 1
ATOM 536 C C . ASN A 1 70 ? -1.227 3.669 -19.340 1.00 69.56 70 ASN A C 1
ATOM 538 O O . ASN A 1 70 ? -0.851 4.659 -19.968 1.00 69.56 70 ASN A O 1
ATOM 542 N N . LEU A 1 71 ? -0.559 3.220 -18.274 1.00 69.50 71 LEU A N 1
ATOM 543 C CA . LEU A 1 71 ? 0.638 3.866 -17.731 1.00 69.50 71 LEU A CA 1
ATOM 544 C C . LEU A 1 71 ? 1.919 3.158 -18.188 1.00 69.50 71 LEU A C 1
ATOM 546 O O . LEU A 1 71 ? 1.957 1.942 -18.372 1.00 69.50 71 LEU A O 1
ATOM 550 N N . ALA A 1 72 ? 3.007 3.919 -18.338 1.00 73.25 72 ALA A N 1
ATOM 551 C CA . ALA A 1 72 ? 4.330 3.336 -18.533 1.00 73.25 72 ALA A CA 1
ATOM 552 C C . ALA A 1 72 ? 4.764 2.577 -17.265 1.00 73.25 72 ALA A C 1
ATOM 554 O O . ALA A 1 72 ? 4.387 2.943 -16.153 1.00 73.25 72 ALA A O 1
ATOM 555 N N . ALA A 1 73 ? 5.586 1.532 -17.406 1.00 69.50 73 ALA A N 1
ATOM 556 C CA . ALA A 1 73 ? 5.940 0.635 -16.299 1.00 69.50 73 ALA A CA 1
ATOM 557 C C . ALA A 1 73 ? 6.528 1.340 -15.066 1.00 69.50 73 ALA A C 1
ATOM 559 O O . ALA A 1 73 ? 6.231 0.958 -13.935 1.00 69.50 73 ALA A O 1
ATOM 560 N N . PHE A 1 74 ? 7.307 2.402 -15.275 1.00 68.31 74 PHE A N 1
ATOM 561 C CA . PHE A 1 74 ? 7.845 3.212 -14.186 1.00 68.31 74 PHE A CA 1
ATOM 562 C C . PHE A 1 74 ? 6.766 4.018 -13.450 1.00 68.31 74 PHE A C 1
ATOM 564 O O . PHE A 1 74 ? 6.795 4.120 -12.224 1.00 68.31 74 PHE A O 1
ATOM 571 N N . ASP A 1 75 ? 5.791 4.558 -14.178 1.00 74.88 75 ASP A N 1
ATOM 572 C CA . ASP A 1 75 ? 4.684 5.305 -13.584 1.00 74.88 75 ASP A CA 1
ATOM 573 C C . ASP A 1 75 ? 3.726 4.363 -12.848 1.00 74.88 75 ASP A C 1
ATOM 575 O O . ASP A 1 75 ? 3.314 4.672 -11.734 1.00 74.88 75 ASP A O 1
ATOM 579 N N . MET A 1 76 ? 3.478 3.160 -13.386 1.00 75.94 76 MET A N 1
ATOM 580 C CA . MET A 1 76 ? 2.759 2.098 -12.668 1.00 75.94 76 MET A CA 1
ATOM 581 C C . MET A 1 76 ? 3.444 1.746 -11.348 1.00 75.94 76 MET A C 1
ATOM 583 O O . MET A 1 76 ? 2.790 1.661 -10.313 1.00 75.94 76 MET A O 1
ATOM 587 N N . LEU A 1 77 ? 4.765 1.566 -11.370 1.00 73.88 77 LEU A N 1
ATOM 588 C CA . LEU A 1 77 ? 5.549 1.225 -10.185 1.00 73.88 77 LEU A CA 1
ATOM 589 C C . LEU A 1 77 ? 5.482 2.327 -9.120 1.00 73.88 77 LEU A C 1
ATOM 591 O O . LEU A 1 77 ? 5.349 2.031 -7.932 1.00 73.88 77 LEU A O 1
ATOM 595 N N . ARG A 1 78 ? 5.525 3.595 -9.539 1.00 77.38 78 ARG A N 1
ATOM 596 C CA . ARG A 1 78 ? 5.383 4.743 -8.639 1.00 77.38 78 ARG A CA 1
ATOM 597 C C . ARG A 1 78 ? 3.993 4.806 -8.010 1.00 77.38 78 ARG A C 1
ATOM 599 O O . ARG A 1 78 ? 3.901 4.908 -6.790 1.00 77.38 78 ARG A O 1
ATOM 606 N N . GLU A 1 79 ? 2.940 4.735 -8.820 1.00 79.06 79 GLU A N 1
ATOM 607 C CA . GLU A 1 79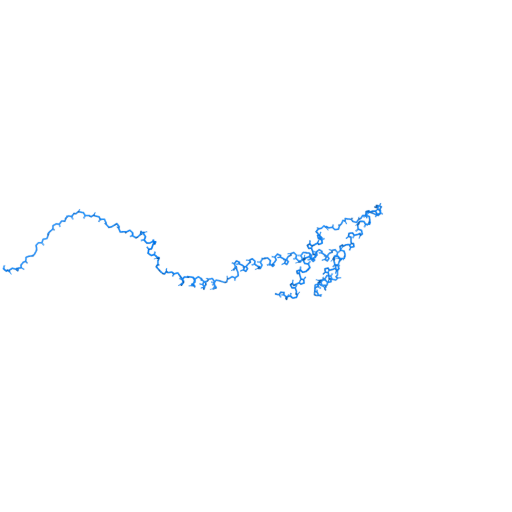 ? 1.555 4.797 -8.338 1.00 79.06 79 GLU A CA 1
ATOM 608 C C . GLU A 1 79 ? 1.251 3.644 -7.382 1.00 79.06 79 GLU A C 1
ATOM 610 O O . GLU A 1 79 ? 0.708 3.850 -6.297 1.00 79.06 79 GLU A O 1
ATOM 615 N N . LEU A 1 80 ? 1.698 2.434 -7.724 1.00 75.00 80 LEU A N 1
ATOM 616 C CA . LEU A 1 80 ? 1.545 1.273 -6.857 1.00 75.00 80 LEU A CA 1
ATOM 617 C C . LEU A 1 80 ? 2.214 1.471 -5.510 1.00 75.00 80 LEU A C 1
ATOM 619 O O . LEU A 1 80 ? 1.602 1.225 -4.472 1.00 75.00 80 LEU A O 1
ATOM 623 N N . LYS A 1 81 ? 3.452 1.954 -5.516 1.00 76.00 81 LYS A N 1
ATOM 624 C CA . LYS A 1 81 ? 4.174 2.229 -4.283 1.00 76.00 81 LYS A CA 1
ATOM 625 C C . LYS A 1 81 ? 3.413 3.220 -3.396 1.00 76.00 81 LYS A C 1
ATOM 627 O O . LYS A 1 81 ? 3.198 2.919 -2.225 1.00 76.00 81 LYS A O 1
ATOM 632 N N . VAL A 1 82 ? 2.945 4.335 -3.959 1.00 81.88 82 VAL A N 1
ATOM 633 C CA . VAL A 1 82 ? 2.178 5.351 -3.216 1.00 81.88 82 VAL A CA 1
ATOM 634 C C . VAL A 1 82 ? 0.887 4.762 -2.643 1.00 81.88 82 VAL A C 1
ATOM 636 O O . VAL A 1 82 ? 0.597 4.952 -1.462 1.00 81.88 82 VAL A O 1
ATOM 639 N N . MET A 1 83 ? 0.134 3.998 -3.439 1.00 78.81 83 MET A N 1
ATOM 640 C CA . MET A 1 83 ? -1.101 3.357 -2.979 1.00 78.81 83 MET A CA 1
ATOM 641 C C . MET A 1 83 ? -0.854 2.392 -1.814 1.00 78.81 83 MET A C 1
ATOM 643 O O . MET A 1 83 ? -1.612 2.386 -0.842 1.00 78.81 83 MET A O 1
ATOM 647 N N . PHE A 1 84 ? 0.199 1.574 -1.889 1.00 75.12 84 PHE A N 1
ATOM 648 C CA . PHE A 1 84 ? 0.496 0.587 -0.851 1.00 75.12 84 PHE A CA 1
ATOM 649 C C . PHE A 1 84 ? 1.088 1.196 0.420 1.00 75.12 84 PHE A C 1
ATOM 651 O O . PHE A 1 84 ? 0.780 0.698 1.506 1.00 75.12 84 PHE A O 1
ATOM 658 N N . GLU A 1 85 ? 1.884 2.261 0.305 1.00 79.06 85 GLU A N 1
ATOM 659 C CA . GLU A 1 85 ? 2.350 3.057 1.448 1.00 79.06 85 GLU A CA 1
ATOM 660 C C . GLU A 1 85 ? 1.161 3.704 2.165 1.00 79.06 85 GLU A C 1
ATOM 662 O O . GLU A 1 85 ? 0.976 3.498 3.365 1.00 79.06 85 GLU A O 1
ATOM 667 N N . GLN A 1 86 ? 0.284 4.383 1.421 1.00 80.00 86 GLN A N 1
ATOM 668 C CA . GLN A 1 86 ? -0.907 5.015 1.986 1.00 80.00 86 GLN A CA 1
ATOM 669 C C . GLN A 1 86 ? -1.856 3.995 2.625 1.00 80.00 86 GLN A C 1
ATOM 671 O O . GLN A 1 86 ? -2.427 4.242 3.688 1.00 80.00 86 GLN A O 1
ATOM 676 N N . GLN A 1 87 ? -2.000 2.812 2.023 1.00 77.06 87 GLN A N 1
ATOM 677 C CA . GLN A 1 87 ? -2.792 1.748 2.626 1.00 77.06 87 GLN A CA 1
ATOM 678 C C . GLN A 1 87 ? -2.174 1.241 3.940 1.00 77.06 87 GLN A C 1
ATOM 680 O O . GLN A 1 87 ? -2.911 0.957 4.883 1.00 77.06 87 GLN A O 1
ATOM 685 N N . ALA A 1 88 ? -0.845 1.127 4.027 1.00 76.75 88 ALA A N 1
ATOM 686 C CA . ALA A 1 88 ? -0.172 0.725 5.262 1.00 76.75 88 ALA A CA 1
ATOM 687 C C . ALA A 1 88 ? -0.375 1.757 6.384 1.00 76.75 88 ALA A C 1
ATOM 689 O O . ALA A 1 88 ? -0.649 1.378 7.524 1.00 76.75 88 ALA A O 1
ATOM 690 N N . GLU A 1 89 ? -0.304 3.050 6.060 1.00 82.94 89 GLU A N 1
ATOM 691 C CA . GLU A 1 89 ? -0.606 4.128 7.007 1.00 82.94 89 GLU A CA 1
ATOM 692 C C . GLU A 1 89 ? -2.056 4.068 7.496 1.00 82.94 89 GLU A C 1
ATOM 694 O O . GLU A 1 89 ? -2.307 4.186 8.697 1.00 82.94 89 GLU A O 1
ATOM 699 N N . GLN A 1 90 ? -3.008 3.822 6.592 1.00 81.44 90 GLN A N 1
ATOM 700 C CA . GLN A 1 90 ? -4.419 3.696 6.949 1.00 81.44 90 GLN A CA 1
ATOM 701 C C . GLN A 1 90 ? -4.675 2.492 7.866 1.00 81.44 90 GLN A C 1
ATOM 703 O O . GLN A 1 90 ? -5.383 2.617 8.862 1.00 81.44 90 GLN A O 1
ATOM 708 N N . GLU A 1 91 ? -4.079 1.333 7.580 1.00 84.06 91 GLU A N 1
ATOM 709 C CA . GLU A 1 91 ? -4.210 0.141 8.430 1.00 84.06 91 GLU A CA 1
ATOM 710 C C . GLU A 1 91 ? -3.617 0.364 9.829 1.00 84.06 91 GLU A C 1
ATOM 712 O O . GLU A 1 91 ? -4.181 -0.081 10.838 1.00 84.06 91 GLU A O 1
ATOM 717 N N . LEU A 1 92 ? -2.494 1.085 9.906 1.00 86.00 92 LEU A N 1
ATOM 718 C CA . LEU A 1 92 ? -1.886 1.480 11.171 1.00 86.00 92 LEU A CA 1
ATOM 719 C C . LEU A 1 92 ? -2.784 2.460 11.933 1.00 86.00 92 LEU A C 1
ATOM 721 O O . LEU A 1 92 ? -2.993 2.283 13.136 1.00 86.00 92 LEU A O 1
ATOM 725 N N . PHE A 1 93 ? -3.360 3.446 11.244 1.00 88.06 93 PHE A N 1
ATOM 726 C CA . PHE A 1 93 ? -4.329 4.368 11.827 1.00 88.06 93 PHE A CA 1
ATOM 727 C C . PHE A 1 93 ? -5.545 3.623 12.383 1.00 88.06 93 PHE A C 1
ATOM 729 O O . PHE A 1 93 ? -5.875 3.813 13.551 1.00 88.06 93 PHE A O 1
ATOM 736 N N . ASP A 1 94 ? -6.164 2.736 11.604 1.00 85.69 94 ASP A N 1
ATOM 737 C CA . ASP A 1 94 ? -7.346 1.971 12.014 1.00 85.69 94 ASP A CA 1
ATOM 738 C C . ASP A 1 94 ? -7.047 1.094 13.238 1.00 85.69 94 ASP A C 1
ATOM 740 O O . ASP A 1 94 ? -7.820 1.058 14.201 1.00 85.69 94 ASP A O 1
ATOM 744 N N . THR A 1 95 ? -5.895 0.416 13.240 1.00 86.50 95 THR A N 1
ATOM 745 C CA . THR A 1 95 ? -5.446 -0.402 14.377 1.00 86.50 95 THR A CA 1
ATOM 746 C C . THR A 1 95 ? -5.282 0.453 15.628 1.00 86.50 95 THR A C 1
ATOM 748 O O . THR A 1 95 ? -5.793 0.109 16.695 1.00 86.50 95 THR A O 1
ATOM 751 N N . A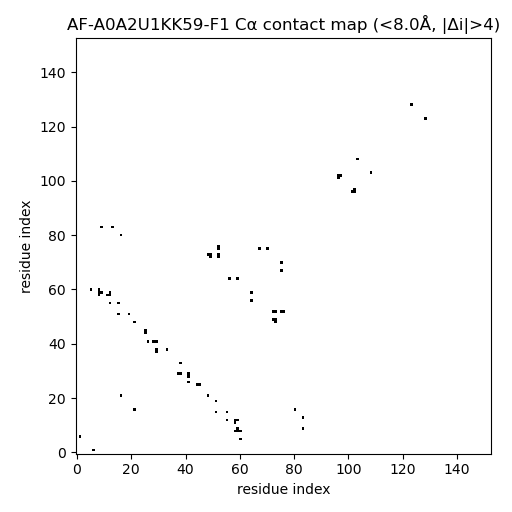SN A 1 96 ? -4.612 1.597 15.495 1.00 91.06 96 ASN A N 1
ATOM 752 C CA . ASN A 1 96 ? -4.353 2.505 16.601 1.00 91.06 96 ASN A CA 1
ATOM 753 C C . ASN A 1 96 ? -5.649 3.133 17.140 1.00 91.06 96 ASN A C 1
ATOM 755 O O . ASN A 1 96 ? -5.884 3.172 18.348 1.00 91.06 96 ASN A O 1
ATOM 759 N N . TYR A 1 97 ? -6.528 3.565 16.239 1.00 89.56 97 TYR A N 1
ATOM 760 C CA . TYR A 1 97 ? -7.832 4.141 16.545 1.00 89.56 97 TYR A CA 1
ATOM 761 C C . TYR A 1 97 ? -8.712 3.160 17.330 1.00 89.56 97 TYR A C 1
ATOM 763 O O . TYR A 1 97 ? -9.307 3.523 18.350 1.00 89.56 97 TYR A O 1
ATOM 771 N N . ASN A 1 98 ? -8.734 1.896 16.904 1.00 87.75 98 ASN A N 1
ATOM 772 C CA . ASN A 1 98 ? -9.483 0.836 17.572 1.00 87.75 98 ASN A CA 1
ATOM 773 C C . ASN A 1 98 ? -8.859 0.442 18.917 1.00 87.75 98 ASN A C 1
ATOM 775 O O . ASN A 1 98 ? -9.584 0.295 19.903 1.00 87.75 98 ASN A O 1
ATOM 779 N N . MET A 1 99 ? -7.528 0.334 18.995 1.00 89.94 99 MET A N 1
ATOM 780 C CA . MET A 1 99 ? -6.807 0.027 20.238 1.00 89.94 99 MET A CA 1
ATOM 781 C C . MET A 1 99 ? -7.092 1.070 21.321 1.00 89.94 99 MET A C 1
ATOM 783 O O . MET A 1 99 ? -7.401 0.723 22.461 1.00 89.94 99 MET A O 1
ATOM 787 N N . TYR A 1 100 ? -7.073 2.350 20.952 1.00 88.81 100 TYR A N 1
ATOM 788 C CA . TYR A 1 100 ? -7.410 3.440 21.863 1.00 88.81 100 TYR A CA 1
ATOM 789 C C . TYR A 1 100 ? -8.914 3.644 22.047 1.00 88.81 100 TYR A C 1
ATOM 791 O O . TYR A 1 100 ? -9.323 4.554 22.765 1.00 88.81 100 TYR A O 1
ATOM 799 N N . SER A 1 101 ? -9.754 2.786 21.455 1.00 85.75 101 SER A N 1
ATOM 800 C CA . SER A 1 101 ? -11.211 2.897 21.530 1.00 85.75 101 SER A CA 1
ATOM 801 C C . SER A 1 101 ? -11.731 4.285 21.122 1.00 85.75 101 SER A C 1
ATOM 803 O O . SER A 1 101 ? -12.766 4.730 21.621 1.00 85.75 101 SER A O 1
ATOM 805 N N . MET A 1 102 ? -11.025 4.975 20.223 1.00 87.19 102 MET A N 1
ATOM 806 C CA . MET A 1 102 ? -11.329 6.353 19.814 1.00 87.19 102 MET A CA 1
ATOM 807 C C . MET A 1 102 ? -12.651 6.455 19.037 1.00 87.19 102 MET A C 1
ATOM 809 O O . MET A 1 102 ? -13.214 7.539 18.926 1.00 87.19 102 MET A O 1
ATOM 813 N N . GLY A 1 103 ? -13.167 5.322 18.548 1.00 86.88 103 GLY A N 1
ATOM 814 C CA . GLY A 1 103 ? -14.481 5.199 17.911 1.00 86.88 103 GLY A CA 1
ATOM 815 C C . GLY A 1 103 ? -15.660 5.031 18.862 1.00 86.88 103 GLY A C 1
ATOM 816 O O . GLY A 1 103 ? -16.789 4.922 18.391 1.00 86.88 103 GLY A O 1
ATOM 817 N N . LYS A 1 104 ? -15.438 4.993 20.184 1.00 89.00 104 LYS A N 1
ATOM 818 C CA . LYS A 1 104 ? -16.540 4.847 21.141 1.00 89.00 104 LYS A CA 1
ATOM 819 C C . LYS A 1 104 ? -17.422 6.086 21.155 1.00 89.00 104 LYS A C 1
ATOM 821 O O . LYS A 1 104 ? -16.967 7.212 21.347 1.00 89.00 104 LYS A O 1
ATOM 826 N N . THR A 1 105 ? -18.718 5.853 21.034 1.00 92.19 105 THR A N 1
ATOM 827 C CA . THR A 1 105 ? -19.747 6.878 21.159 1.00 92.19 105 THR A CA 1
ATOM 828 C C . THR A 1 105 ? -19.901 7.338 22.609 1.00 92.19 105 THR A C 1
ATOM 830 O O . THR A 1 105 ? -19.585 6.625 23.566 1.00 92.19 105 THR A O 1
ATOM 833 N N . ILE A 1 106 ? -20.483 8.527 22.793 1.00 90.62 106 ILE A N 1
ATOM 834 C CA . ILE A 1 106 ? -20.819 9.066 24.122 1.00 90.62 106 ILE A CA 1
ATOM 835 C C . ILE A 1 106 ? -21.719 8.091 24.899 1.00 90.62 106 ILE A C 1
ATOM 837 O O . ILE A 1 106 ? -21.552 7.921 26.106 1.00 90.62 106 ILE A O 1
ATOM 841 N N . ALA A 1 107 ? -22.651 7.421 24.215 1.00 94.06 107 ALA A N 1
ATOM 842 C CA . ALA A 1 107 ? -23.547 6.449 24.833 1.00 94.06 107 ALA A CA 1
ATOM 843 C C . ALA A 1 107 ? -22.789 5.221 25.370 1.00 94.06 107 ALA A C 1
ATOM 845 O O . ALA A 1 107 ? -23.032 4.792 26.499 1.00 94.06 107 ALA A O 1
ATOM 846 N N . GLU A 1 108 ? -21.841 4.682 24.601 1.00 92.38 108 GLU A N 1
ATOM 847 C CA . GLU A 1 108 ? -21.005 3.552 25.022 1.00 92.38 108 GLU A CA 1
ATOM 848 C C . GLU A 1 108 ? -20.092 3.927 26.190 1.00 92.38 108 GLU A C 1
ATOM 850 O O . GLU A 1 108 ? -20.024 3.191 27.176 1.00 92.38 108 GLU A O 1
ATOM 855 N N . LEU A 1 109 ? -19.454 5.100 26.128 1.00 91.75 109 LEU A N 1
ATOM 856 C CA . LEU A 1 109 ? -18.624 5.614 27.220 1.00 91.75 109 LEU A CA 1
ATOM 857 C C . LEU A 1 109 ? -19.437 5.811 28.503 1.00 91.75 109 LEU A C 1
ATOM 859 O O . LEU A 1 109 ? -19.004 5.413 29.584 1.00 91.75 109 LEU A O 1
ATOM 863 N N . HIS A 1 110 ? -20.642 6.365 28.393 1.00 92.88 110 HIS A N 1
ATOM 864 C CA . HIS A 1 110 ? -21.546 6.543 29.525 1.00 92.88 110 HIS A CA 1
ATOM 865 C C . HIS A 1 110 ? -21.975 5.202 30.142 1.00 92.88 110 HIS A C 1
ATOM 867 O O . HIS A 1 110 ? -22.000 5.063 31.367 1.00 92.88 110 HIS A O 1
ATOM 873 N N . ASN A 1 111 ? -22.263 4.194 29.317 1.00 94.69 111 ASN A N 1
ATOM 874 C CA . ASN A 1 111 ? -22.596 2.854 29.796 1.00 94.69 111 ASN A CA 1
ATOM 875 C C . ASN A 1 111 ? -21.404 2.180 30.490 1.00 94.69 111 ASN A C 1
ATOM 877 O O . ASN A 1 111 ? -21.578 1.572 31.548 1.00 94.69 111 ASN A O 1
ATOM 881 N N . MET A 1 112 ? -20.194 2.338 29.946 1.00 92.00 112 MET A N 1
ATOM 882 C CA . MET A 1 112 ? -18.963 1.857 30.575 1.00 92.00 112 MET A CA 1
ATOM 883 C C . MET A 1 112 ? -18.708 2.523 31.932 1.00 92.00 112 MET A C 1
ATOM 885 O O . MET A 1 112 ? -18.415 1.827 32.903 1.00 92.00 112 MET A O 1
ATOM 889 N N . LEU A 1 113 ? -18.863 3.848 32.022 1.00 92.56 113 LEU A N 1
ATOM 890 C CA . LEU A 1 113 ? -18.724 4.595 33.276 1.00 92.56 113 LEU A CA 1
ATOM 891 C C . LEU A 1 113 ? -19.716 4.101 34.332 1.00 92.56 113 LEU A C 1
ATOM 893 O O . LEU A 1 113 ? -19.321 3.795 35.455 1.00 92.56 113 LEU A O 1
ATOM 897 N N . LYS A 1 114 ? -20.989 3.930 33.955 1.00 93.81 114 LYS A N 1
ATOM 898 C CA . LYS A 1 114 ? -22.015 3.375 34.849 1.00 93.81 114 LYS A CA 1
ATOM 899 C C . LYS A 1 114 ? -21.690 1.963 35.327 1.00 93.81 114 LYS A C 1
ATOM 901 O O . LYS A 1 114 ? -22.004 1.619 36.465 1.00 93.81 114 LYS A O 1
ATOM 906 N N . LEU A 1 115 ? -21.119 1.121 34.468 1.00 93.50 115 LEU A N 1
ATOM 907 C CA . LEU A 1 115 ? -20.727 -0.237 34.842 1.00 93.50 115 LEU A CA 1
ATOM 908 C C . LEU A 1 115 ? -19.555 -0.225 35.834 1.00 93.50 115 LEU A C 1
ATOM 910 O O . LEU A 1 115 ? -19.611 -0.930 36.840 1.00 93.50 115 LEU A O 1
ATOM 914 N N . ALA A 1 116 ? -18.544 0.610 35.586 1.00 90.81 116 ALA A N 1
ATOM 915 C CA . ALA A 1 116 ? -17.401 0.776 36.481 1.00 90.81 116 ALA A CA 1
ATOM 916 C C . ALA A 1 116 ? -17.827 1.311 37.858 1.00 90.81 116 ALA A C 1
ATOM 918 O O . ALA A 1 116 ? -17.411 0.778 38.884 1.00 90.81 116 ALA A O 1
ATOM 919 N N . GLU A 1 117 ? -18.720 2.304 37.895 1.00 88.88 117 GLU A N 1
ATOM 920 C CA . GLU A 1 117 ? -19.242 2.882 39.137 1.00 88.88 117 GLU A CA 1
ATOM 921 C C . GLU A 1 117 ? -19.990 1.855 39.995 1.00 88.88 117 GLU A C 1
ATOM 923 O O . GLU A 1 117 ? -19.824 1.819 41.214 1.00 88.88 117 GLU A O 1
ATOM 928 N N . LYS A 1 118 ? -20.761 0.959 39.368 1.00 89.19 118 LYS A N 1
ATOM 929 C CA . LYS A 1 118 ? -21.450 -0.131 40.075 1.00 89.19 118 LYS A CA 1
ATOM 930 C C . LYS A 1 118 ? -20.491 -1.126 40.732 1.00 89.19 118 LYS A C 1
ATOM 932 O O . LYS A 1 118 ? -20.877 -1.754 41.715 1.00 89.19 118 LYS A O 1
ATOM 937 N N . GLY A 1 119 ? -19.279 -1.278 40.196 1.00 82.94 119 GLY A N 1
ATOM 938 C CA . GLY A 1 119 ? -18.233 -2.134 40.757 1.00 82.94 119 GLY A CA 1
ATOM 939 C C . GLY A 1 119 ? -17.438 -1.485 41.893 1.00 82.94 119 GLY A C 1
ATOM 940 O O . GLY A 1 119 ? -16.703 -2.183 42.590 1.00 82.94 119 GLY A O 1
ATOM 941 N N . MET A 1 120 ? -17.579 -0.173 42.109 1.00 82.81 120 MET A N 1
ATOM 942 C CA . MET A 1 120 ? -16.885 0.524 43.188 1.00 82.81 120 MET A CA 1
ATOM 943 C C . MET A 1 120 ? -17.637 0.388 44.521 1.00 82.81 120 MET A C 1
ATOM 945 O O . MET A 1 120 ? -18.865 0.517 44.576 1.00 82.81 120 MET A O 1
ATOM 949 N N . PRO A 1 121 ? -16.929 0.177 45.643 1.00 77.06 121 PRO A N 1
ATOM 950 C CA . PRO A 1 121 ? -17.559 0.186 46.951 1.00 77.06 121 PRO A CA 1
ATOM 951 C C . PRO A 1 121 ? -18.060 1.601 47.282 1.00 77.06 121 PRO A C 1
ATOM 953 O O . PRO A 1 121 ? -17.288 2.552 47.357 1.00 77.06 121 PRO A O 1
ATOM 956 N N . LYS A 1 122 ? -19.367 1.739 47.553 1.00 71.12 122 LYS A N 1
ATOM 957 C CA . LYS A 1 122 ? -20.023 3.016 47.926 1.00 71.12 122 LYS A CA 1
ATOM 958 C C . LYS A 1 122 ? -19.493 3.649 49.222 1.00 71.12 122 LYS A C 1
ATOM 960 O O . LYS A 1 122 ? -19.858 4.771 49.560 1.00 71.12 122 LYS A O 1
ATOM 965 N N . LYS A 1 123 ? -18.687 2.913 49.987 1.00 69.50 123 LYS A N 1
ATOM 966 C CA . LYS A 1 123 ? -18.011 3.377 51.198 1.00 69.50 123 LYS A CA 1
ATOM 967 C C . LYS A 1 123 ? -16.544 2.990 51.082 1.00 69.50 123 LYS A C 1
ATOM 969 O O . LYS A 1 123 ? -16.248 1.826 50.819 1.00 69.50 123 LYS A O 1
ATOM 974 N N . ALA A 1 124 ? -15.651 3.958 51.279 1.00 63.69 124 ALA A N 1
ATOM 975 C CA . ALA A 1 124 ? -14.218 3.698 51.321 1.00 63.69 124 ALA A CA 1
ATOM 976 C C . ALA A 1 124 ? -13.913 2.612 52.374 1.00 63.69 124 ALA A C 1
ATOM 978 O O . ALA A 1 124 ? -14.531 2.628 53.447 1.00 63.69 124 ALA A O 1
ATOM 979 N N . PRO A 1 125 ? -12.984 1.676 52.104 1.00 60.09 125 PRO A N 1
ATOM 980 C CA . PRO A 1 125 ? -12.507 0.746 53.115 1.00 60.09 125 PRO A CA 1
ATOM 981 C C . PRO A 1 125 ? -12.062 1.518 54.358 1.00 60.09 125 PRO A C 1
ATOM 983 O O . PRO A 1 125 ? -11.349 2.517 54.250 1.00 60.09 125 PRO A O 1
ATOM 986 N N . LEU A 1 126 ? -12.465 1.042 55.538 1.00 56.06 126 LEU A N 1
ATOM 987 C CA . LEU A 1 126 ? -12.197 1.677 56.836 1.00 56.06 126 LEU A CA 1
ATOM 988 C C . LEU A 1 126 ? -10.703 2.010 57.053 1.00 56.06 126 LEU A C 1
ATOM 990 O O . LEU A 1 126 ? -10.382 2.942 57.781 1.00 56.06 126 LEU A O 1
ATOM 994 N N . VAL A 1 127 ? -9.802 1.300 56.366 1.00 55.91 127 VAL A N 1
ATOM 995 C CA . VAL A 1 127 ? -8.342 1.503 56.370 1.00 55.91 127 VAL A CA 1
ATOM 996 C C . VAL A 1 127 ? -7.916 2.903 55.892 1.00 55.91 127 VAL A C 1
ATOM 998 O O . VAL A 1 127 ? -6.851 3.369 56.280 1.00 55.91 127 VAL A O 1
ATOM 1001 N N . LEU A 1 128 ? -8.741 3.614 55.113 1.00 57.94 128 LEU A N 1
ATOM 1002 C CA . LEU A 1 128 ? -8.449 4.979 54.643 1.00 57.94 128 LEU A CA 1
ATOM 1003 C C . LEU A 1 128 ? -9.189 6.078 55.429 1.00 57.94 128 LEU A C 1
ATOM 1005 O O . LEU A 1 128 ? -9.023 7.259 55.136 1.00 57.94 128 LEU A O 1
ATOM 1009 N N . ALA A 1 129 ? -9.994 5.726 56.436 1.00 59.22 129 ALA A N 1
ATOM 1010 C CA . ALA A 1 129 ? -10.764 6.684 57.230 1.00 59.22 129 ALA A CA 1
ATOM 1011 C C . ALA A 1 129 ? -9.990 7.160 58.474 1.00 59.22 129 ALA A C 1
ATOM 1013 O O . ALA A 1 129 ? -10.472 7.071 59.602 1.00 59.22 129 ALA A O 1
ATOM 1014 N N . ILE A 1 130 ? -8.787 7.697 58.273 1.00 59.78 130 ILE A N 1
ATOM 1015 C CA . ILE A 1 130 ? -8.122 8.557 59.257 1.00 59.78 130 ILE A CA 1
ATOM 1016 C C . ILE A 1 130 ? -8.367 9.977 58.747 1.00 59.78 130 ILE A C 1
ATOM 1018 O O . ILE A 1 130 ? -7.908 10.300 57.660 1.00 59.78 130 ILE A O 1
ATOM 1022 N N . ASN A 1 131 ? -9.113 10.792 59.505 1.00 59.09 131 ASN A N 1
ATOM 1023 C CA . ASN A 1 131 ? -9.428 12.221 59.275 1.00 59.09 131 ASN A CA 1
ATOM 1024 C C . ASN A 1 131 ? -10.883 12.567 58.885 1.00 59.09 131 ASN A C 1
ATOM 1026 O O . ASN A 1 131 ? -11.121 13.386 58.002 1.00 59.09 131 ASN A O 1
ATOM 1030 N N . GLN A 1 132 ? -11.875 12.080 59.638 1.00 49.94 132 GLN A N 1
ATOM 1031 C CA . GLN A 1 132 ? -13.022 12.944 59.960 1.00 49.94 132 GLN A CA 1
ATOM 1032 C C . GLN A 1 132 ? -12.787 13.540 61.348 1.00 49.94 132 GLN A C 1
ATOM 1034 O O . GLN A 1 132 ? -13.030 12.905 62.373 1.00 49.94 132 GLN A O 1
ATOM 1039 N N . GLY A 1 133 ? -12.216 14.747 61.357 1.00 52.22 133 GLY A N 1
ATOM 1040 C CA . GLY A 1 133 ? -11.794 15.459 62.556 1.00 52.22 133 GLY A CA 1
ATOM 1041 C C . GLY A 1 133 ? -12.902 15.569 63.603 1.00 52.22 133 GLY A C 1
ATOM 1042 O O . GLY A 1 133 ? -13.875 16.298 63.431 1.00 52.22 133 GLY A O 1
ATOM 1043 N N . ARG A 1 134 ? -12.714 14.895 64.740 1.00 53.84 134 ARG A N 1
ATOM 1044 C CA . ARG A 1 134 ? -13.377 15.242 66.000 1.00 53.84 134 ARG A CA 1
ATOM 1045 C C . ARG A 1 134 ? -12.404 16.043 66.851 1.00 53.84 134 ARG A C 1
ATOM 1047 O O . ARG A 1 134 ? -11.781 15.516 67.763 1.00 53.84 134 ARG A O 1
ATOM 1054 N N . ILE A 1 135 ? -12.303 17.334 66.556 1.00 56.25 135 ILE A N 1
ATOM 1055 C CA . ILE A 1 135 ? -11.843 18.323 67.531 1.00 56.25 135 ILE A CA 1
ATOM 1056 C C . ILE A 1 135 ? -13.083 19.130 67.922 1.00 56.25 135 ILE A C 1
ATOM 1058 O O . ILE A 1 135 ? -13.391 20.152 67.319 1.00 56.25 135 ILE A O 1
ATOM 1062 N N . GLN A 1 136 ? -13.840 18.634 68.904 1.00 52.31 136 GLN A N 1
ATOM 1063 C CA . GLN A 1 136 ? -14.839 19.442 69.608 1.00 52.31 136 GLN A CA 1
ATOM 1064 C C . GLN A 1 136 ? -14.164 20.029 70.853 1.00 52.31 136 GLN A C 1
ATOM 1066 O O . GLN A 1 136 ? -13.634 19.329 71.714 1.00 52.31 136 GLN A O 1
ATOM 1071 N N . LYS A 1 137 ? -14.120 21.355 70.837 1.00 47.16 137 LYS A N 1
ATOM 1072 C CA . LYS A 1 137 ? -13.357 22.304 71.644 1.00 47.16 137 LYS A CA 1
ATOM 1073 C C . LYS A 1 137 ? -13.821 22.326 73.109 1.00 47.16 137 LYS A C 1
ATOM 1075 O O . LYS A 1 137 ? -15.010 22.412 73.396 1.00 47.16 137 LYS A O 1
ATOM 1080 N N . LYS A 1 138 ? -12.863 22.305 74.039 1.00 46.72 138 LYS A N 1
ATOM 1081 C CA . LYS A 1 138 ? -13.047 22.527 75.485 1.00 46.72 138 LYS A CA 1
ATOM 1082 C C . LYS A 1 138 ? -13.547 23.959 75.725 1.00 46.72 138 LYS A C 1
ATOM 1084 O O . LYS A 1 138 ? -12.865 24.884 75.302 1.00 46.72 138 LYS A O 1
ATOM 1089 N N . ASN A 1 139 ? -14.657 24.152 76.445 1.00 38.31 139 ASN A N 1
ATOM 1090 C CA . ASN A 1 139 ? -15.036 25.461 76.993 1.00 38.31 139 ASN A CA 1
ATOM 1091 C C . ASN A 1 139 ? -15.439 25.351 78.471 1.00 38.31 139 ASN A C 1
ATOM 1093 O O . ASN A 1 139 ? -16.267 24.533 78.862 1.00 38.31 139 ASN A O 1
ATOM 1097 N N . LYS A 1 140 ? -14.795 26.194 79.282 1.00 43.31 140 LYS A N 1
ATOM 1098 C CA . LYS A 1 140 ? -14.938 26.365 80.729 1.00 43.31 140 LYS A CA 1
ATOM 1099 C C . LYS A 1 140 ? -15.673 27.697 80.938 1.00 43.31 140 LYS A C 1
ATOM 1101 O O . LYS A 1 140 ? -15.159 28.718 80.499 1.00 43.31 140 LYS A O 1
ATOM 1106 N N . GLY A 1 141 ? -16.838 27.700 81.590 1.00 37.69 141 GLY A N 1
ATOM 1107 C CA . GLY A 1 141 ? -17.536 28.933 81.991 1.00 37.69 141 GLY A CA 1
ATOM 1108 C C . GLY A 1 141 ? -18.960 28.690 82.507 1.00 37.69 141 GLY A C 1
ATOM 1109 O O . GLY A 1 141 ? -19.800 28.199 81.765 1.00 37.69 141 GLY A O 1
ATOM 1110 N N . LYS A 1 142 ? -19.219 29.016 83.784 1.00 43.44 142 LYS A N 1
ATOM 1111 C CA . LYS A 1 142 ? -20.564 29.082 84.405 1.00 43.44 142 LYS A CA 1
ATOM 1112 C C . LYS A 1 142 ? -21.287 30.370 83.971 1.00 43.44 142 LYS A C 1
ATOM 1114 O O . LYS A 1 142 ? -20.600 31.362 83.731 1.00 43.44 142 LYS A O 1
ATOM 1119 N N . PRO A 1 143 ? -22.634 30.403 83.976 1.00 42.28 143 PRO A N 1
ATOM 1120 C CA . PRO A 1 143 ? -23.323 31.278 84.943 1.00 42.28 143 PRO A CA 1
ATOM 1121 C C . PRO A 1 143 ? -24.641 30.715 85.544 1.00 42.28 143 PRO A C 1
ATOM 1123 O O . PRO A 1 143 ? -25.081 29.616 85.231 1.00 42.28 143 PRO A O 1
ATOM 1126 N N . GLN A 1 144 ? -25.183 31.485 86.495 1.00 36.88 144 GLN A N 1
ATOM 1127 C CA . GLN A 1 144 ? -26.160 31.217 87.570 1.00 36.88 144 GLN A CA 1
ATOM 1128 C C . GLN A 1 144 ? -27.659 31.049 87.198 1.00 36.88 144 GLN A C 1
ATOM 1130 O O . GLN A 1 144 ? -28.137 31.671 86.262 1.00 36.88 144 GLN A O 1
ATOM 1135 N N . ALA A 1 145 ? -28.339 30.252 88.051 1.00 42.69 145 ALA A N 1
ATOM 1136 C CA . ALA A 1 145 ? -29.719 30.216 88.621 1.00 42.69 145 ALA A CA 1
ATOM 1137 C C . ALA A 1 145 ? -30.870 31.115 88.063 1.00 42.69 145 ALA A C 1
ATOM 1139 O O . ALA A 1 145 ? -30.602 32.226 87.621 1.00 42.69 145 ALA A O 1
ATOM 1140 N N . PRO A 1 146 ? -32.170 30.719 88.198 1.00 40.12 146 PRO A N 1
ATOM 1141 C CA . PRO A 1 146 ? -32.862 30.729 89.502 1.00 40.12 146 PRO A CA 1
ATOM 1142 C C . PRO A 1 146 ? -33.870 29.585 89.794 1.00 40.12 146 PRO A C 1
ATOM 1144 O O . PRO A 1 146 ? -34.297 28.818 88.938 1.00 40.12 146 PRO A O 1
ATOM 1147 N N . ARG A 1 147 ? -34.226 29.528 91.087 1.00 38.62 147 ARG A N 1
ATOM 1148 C CA . ARG A 1 147 ? -35.160 28.654 91.824 1.00 38.62 147 ARG A CA 1
ATOM 1149 C C . ARG A 1 147 ? -36.506 28.342 91.145 1.00 38.62 147 ARG A C 1
ATOM 1151 O O . ARG A 1 147 ? -37.198 29.248 90.691 1.00 38.62 147 ARG A O 1
ATOM 1158 N N . LYS A 1 148 ? -36.995 27.118 91.378 1.00 36.88 148 LYS A N 1
ATOM 1159 C CA . LYS A 1 148 ? -38.406 26.854 91.715 1.00 36.88 148 LYS A CA 1
ATOM 1160 C C . LYS A 1 148 ? -38.480 25.649 92.656 1.00 36.88 148 LYS A C 1
ATOM 1162 O O . LYS A 1 148 ? -37.895 24.611 92.370 1.00 36.88 148 LYS A O 1
ATOM 1167 N N . GLY A 1 149 ? -39.088 25.844 93.823 1.00 37.12 149 GLY A N 1
ATOM 1168 C CA . GLY A 1 149 ? -39.218 24.812 94.849 1.00 37.12 149 GLY A CA 1
ATOM 1169 C C . GLY A 1 149 ? -40.447 23.922 94.670 1.00 37.12 149 GLY A C 1
ATOM 1170 O O . GLY A 1 149 ? -41.247 24.143 93.764 1.00 37.12 149 GLY A O 1
ATOM 1171 N N . GLN A 1 150 ? -40.582 23.017 95.649 1.00 35.28 150 GLN A N 1
ATOM 1172 C CA . GLN A 1 150 ? -41.814 22.490 96.261 1.00 35.28 150 GLN A CA 1
ATOM 1173 C C . GLN A 1 150 ? -42.009 20.963 96.151 1.00 35.28 150 GLN A C 1
ATOM 1175 O O . GLN A 1 150 ? -42.106 20.413 95.061 1.00 35.28 150 GLN A O 1
ATOM 1180 N N . GLY A 1 151 ? -42.106 20.315 97.325 1.00 37.97 151 GLY A N 1
ATOM 1181 C CA . GLY A 1 151 ? -42.453 18.897 97.540 1.00 37.97 151 GL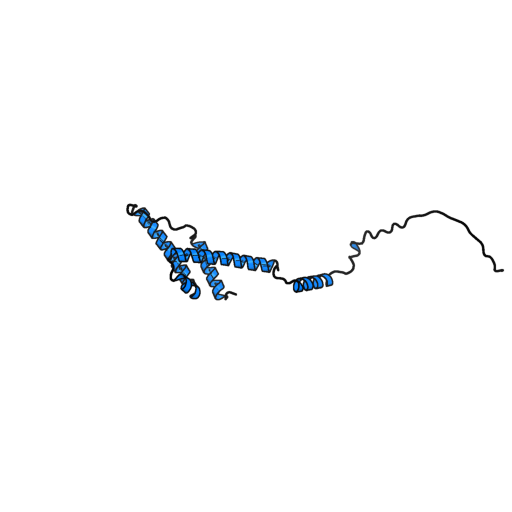Y A CA 1
ATOM 1182 C C . GLY A 1 151 ? -41.591 18.264 98.643 1.00 37.97 151 GLY A C 1
ATOM 1183 O O . GLY A 1 151 ? -40.564 17.681 98.337 1.00 37.97 151 GLY A O 1
ATOM 1184 N N . LYS A 1 152 ? -41.754 18.643 99.919 1.00 38.94 152 LYS A N 1
ATOM 1185 C CA . LYS A 1 152 ? -42.509 17.918 100.970 1.00 38.94 152 LYS A CA 1
ATOM 1186 C C . LYS A 1 152 ? -42.223 16.406 101.038 1.00 38.94 152 LYS A C 1
ATOM 1188 O O . LYS A 1 152 ? -42.723 15.651 100.212 1.00 38.94 152 LYS A O 1
ATOM 1193 N N . GLY A 1 153 ? -41.506 16.031 102.096 1.00 36.88 153 GLY A N 1
ATOM 1194 C CA . GLY A 1 153 ? -41.314 14.701 102.666 1.00 36.88 153 GLY A CA 1
ATOM 1195 C C . GLY A 1 153 ? -40.605 14.889 103.994 1.00 36.88 153 GLY A C 1
ATOM 1196 O O . GLY A 1 153 ? -39.467 15.400 103.932 1.00 36.88 153 GLY A O 1
#

Nearest PDB structures (foldseek):
  8u83-assembly1_C3  TM=2.205E-01  e=2.985E+00  Homo sapiens
  4j2c-assembly2_C  TM=2.604E-01  e=6.189E+00  Homo sapiens

Secondary structure (DSSP, 8-state):
---HHHHHHHHHHHHHHHHTTTTSPPPPPPPTT--HHHHHHHHHHHHHHHHHHHHHHHTS-HHHHHHHTTS-HHHHHHHHHHHHHHHHHHHHHHHHHHHTTTT--HHHHHHHHHHHHHHS-SS--GGG-------PPP---------------

Mean predicted aligned error: 17.82 Å

Sequence (153 aa):
MTTPNQTMHNSSIRSILEKEKLNEALPEAPPANASAAVRNAYTRRCNEQQEVACLMLASMIPELQKNLENLAAFDMLRELKVMFEQQAEQELFDTNYNMYSMGKTIAELHNMLKLAEKGMPKKAPLVLAINQGRIQKKNKGKPQAPRKGQGKG

Organism: Artemisia annua (NCBI:txid35608)

pLDDT: mean 70.81, std 16.03, range [35.28, 94.69]

Foldseek 3Di:
DADPLRVVLLVVLVVLCVVLVPPDDQPDQDDPPDDPVVNVVSVVVVVSLLVSLVVSLVSDDVVLCVVPVPDDSRVSVVVSVVVSVVVVVVVVVVVVCVVVVVVDDPVRVVVVVVVVVVVDDPDPDPVPPDDPDDPDDDDDDDDDDDDDDDDDD

Solvent-accessible surface area (backbone atoms only — not comparable to full-atom values): 9826 Å² total; per-residue (Å²): 134,81,51,74,70,52,51,57,37,53,52,52,43,52,52,51,54,65,71,66,60,73,82,64,74,81,74,79,82,73,58,96,86,52,52,69,67,59,52,50,54,51,52,50,52,52,49,54,52,48,51,52,40,50,51,44,59,71,53,44,58,72,77,60,48,72,75,40,74,87,51,56,68,69,56,41,47,52,53,50,51,54,54,54,53,54,49,52,52,48,53,50,47,53,52,51,38,57,73,69,48,69,81,61,48,72,68,56,52,49,52,51,51,55,54,54,57,71,72,49,73,96,61,78,62,74,91,71,69,79,82,82,82,82,80,82,80,90,83,90,81,87,88,82,88,83,91,81,88,89,83,90,132

Radius of gyration: 39.9 Å; Cα contacts (8 Å, |Δi|>4): 42; chains: 1; bounding box: 73×44×130 Å